Protein AF-A0A2T7T877-F1 (afdb_monomer_lite)

Structure (mmCIF, N/CA/C/O backbone):
data_AF-A0A2T7T877-F1
#
_entry.id   AF-A0A2T7T877-F1
#
loop_
_atom_site.group_PDB
_atom_site.id
_atom_site.type_symbol
_atom_site.label_atom_id
_atom_site.label_alt_id
_atom_site.label_comp_id
_atom_site.label_asym_id
_atom_site.label_entity_id
_atom_site.label_seq_id
_atom_site.pdbx_PDB_ins_code
_atom_site.Cartn_x
_atom_site.Cartn_y
_atom_site.Cartn_z
_atom_site.occupancy
_atom_site.B_iso_or_equiv
_atom_site.auth_seq_id
_atom_site.auth_comp_id
_atom_site.auth_asym_id
_atom_site.auth_atom_id
_atom_site.pdbx_PDB_model_num
ATOM 1 N N . MET A 1 1 ? -19.802 -21.143 8.752 1.00 34.16 1 MET A N 1
ATOM 2 C CA . MET A 1 1 ? -18.347 -20.966 8.947 1.00 34.16 1 MET A CA 1
ATOM 3 C C . MET A 1 1 ? -18.095 -19.503 9.265 1.00 34.16 1 MET A C 1
ATOM 5 O O . MET A 1 1 ? -18.184 -18.672 8.373 1.00 34.16 1 MET A O 1
ATOM 9 N N . THR A 1 2 ? -17.893 -19.166 10.536 1.00 34.97 2 THR A N 1
ATOM 10 C CA . THR A 1 2 ? -17.553 -17.804 10.968 1.00 34.97 2 THR A CA 1
ATOM 11 C C . THR A 1 2 ? -16.053 -17.606 10.787 1.00 34.97 2 THR A C 1
ATOM 13 O O . THR A 1 2 ? -15.261 -18.200 11.516 1.00 34.97 2 THR A O 1
ATOM 16 N N . VAL A 1 3 ? -15.666 -16.825 9.779 1.00 40.66 3 VAL A N 1
ATOM 17 C CA . VAL A 1 3 ? -14.285 -16.366 9.599 1.00 40.66 3 VAL A CA 1
ATOM 18 C C . VAL A 1 3 ? -13.942 -15.513 10.817 1.00 40.66 3 VAL A C 1
ATOM 20 O O . VAL A 1 3 ? -14.545 -14.461 11.021 1.00 40.66 3 VAL A O 1
ATOM 23 N N . GLN A 1 4 ? -13.036 -15.996 11.669 1.00 40.62 4 GLN A N 1
ATOM 24 C CA . GLN A 1 4 ? -12.482 -15.167 12.734 1.00 40.62 4 GLN A CA 1
ATOM 25 C C . GLN A 1 4 ? -11.784 -13.962 12.091 1.00 40.62 4 GLN A C 1
ATOM 27 O O . GLN A 1 4 ? -11.056 -14.151 11.112 1.00 40.62 4 GLN A O 1
ATOM 32 N N . PRO A 1 5 ? -11.999 -12.733 12.591 1.00 46.75 5 PRO A N 1
ATOM 33 C CA . PRO A 1 5 ? -11.261 -11.585 12.102 1.00 46.75 5 PRO A CA 1
ATOM 34 C C . PRO A 1 5 ? -9.778 -11.829 12.374 1.00 46.75 5 PRO A C 1
ATOM 36 O O . PRO A 1 5 ? -9.369 -12.089 13.505 1.00 46.75 5 PRO A O 1
ATOM 39 N N . ASP A 1 6 ? -8.988 -11.797 11.309 1.00 52.66 6 ASP A N 1
ATOM 40 C CA . ASP A 1 6 ? -7.551 -12.013 11.344 1.00 52.66 6 ASP A CA 1
ATOM 41 C C . ASP A 1 6 ? -6.894 -10.890 12.172 1.00 52.66 6 ASP A C 1
ATOM 43 O O . ASP A 1 6 ? -6.632 -9.788 11.682 1.00 52.66 6 ASP A O 1
ATOM 47 N N . GLY A 1 7 ? -6.673 -11.148 13.467 1.00 56.22 7 GLY A N 1
ATOM 48 C CA . GLY A 1 7 ? -6.112 -10.192 14.433 1.00 56.22 7 GLY A CA 1
ATOM 49 C C . GLY A 1 7 ? -4.706 -9.693 14.072 1.00 56.22 7 GLY A C 1
ATOM 50 O O . GLY A 1 7 ? -4.208 -8.740 14.669 1.00 56.22 7 GLY A O 1
ATOM 51 N N . SER A 1 8 ? -4.081 -10.284 13.050 1.00 62.75 8 SER A N 1
ATOM 52 C CA . SER A 1 8 ? -2.811 -9.840 12.479 1.00 62.75 8 SER A CA 1
ATOM 53 C C . SER A 1 8 ? -2.923 -8.545 11.661 1.00 62.75 8 SER A C 1
ATOM 55 O O . SER A 1 8 ? -1.930 -7.835 11.491 1.00 62.75 8 SER A O 1
ATOM 57 N N . ALA A 1 9 ? -4.102 -8.216 11.128 1.00 73.50 9 ALA A N 1
ATOM 58 C CA . ALA A 1 9 ? -4.315 -7.023 10.307 1.00 73.50 9 ALA A CA 1
ATOM 59 C C . ALA A 1 9 ? -4.181 -5.696 11.089 1.00 73.50 9 ALA A C 1
ATOM 61 O O . ALA A 1 9 ? -3.442 -4.820 10.627 1.00 73.50 9 ALA A O 1
ATOM 62 N N . PRO A 1 10 ? -4.820 -5.510 12.265 1.00 79.06 10 PRO A N 1
ATOM 63 C CA . PRO A 1 10 ? -4.649 -4.287 13.050 1.00 79.06 10 PRO A CA 1
ATOM 64 C C . PRO A 1 10 ? -3.214 -4.129 13.566 1.00 79.06 10 PRO A C 1
ATOM 66 O O . PRO A 1 10 ? -2.640 -3.056 13.411 1.00 79.06 10 PRO A O 1
ATOM 69 N N . ALA A 1 11 ? -2.587 -5.203 14.062 1.00 84.44 11 ALA A N 1
ATOM 70 C CA . ALA A 1 11 ? -1.205 -5.162 14.547 1.00 84.44 11 ALA A CA 1
ATOM 71 C C . ALA A 1 11 ? -0.207 -4.721 13.457 1.00 84.44 11 ALA A C 1
ATOM 73 O O . ALA A 1 11 ? 0.663 -3.885 13.708 1.00 84.44 11 ALA A O 1
ATOM 74 N N . ARG A 1 12 ? -0.367 -5.221 12.222 1.00 85.56 12 ARG A N 1
ATOM 75 C CA . ARG A 1 12 ? 0.453 -4.805 11.071 1.00 85.56 12 ARG A CA 1
ATOM 76 C C . ARG A 1 12 ? 0.275 -3.328 10.726 1.00 85.56 12 ARG A C 1
ATOM 78 O O . ARG A 1 12 ? 1.263 -2.637 10.494 1.00 85.56 12 ARG A O 1
ATOM 85 N N . ARG A 1 13 ? -0.963 -2.825 10.731 1.00 86.56 13 ARG A N 1
ATOM 86 C CA . ARG A 1 13 ? -1.250 -1.404 10.465 1.00 86.56 13 ARG A CA 1
ATOM 87 C C . ARG A 1 13 ? -0.700 -0.487 11.555 1.00 86.56 13 ARG A C 1
ATOM 89 O O . ARG A 1 13 ? -0.160 0.570 11.241 1.00 86.56 13 ARG A O 1
ATOM 96 N N . THR A 1 14 ? -0.763 -0.904 12.818 1.00 89.69 14 THR A N 1
ATOM 97 C CA . THR A 1 14 ? -0.134 -0.171 13.923 1.00 89.69 14 THR A CA 1
ATOM 98 C C . THR A 1 14 ? 1.386 -0.126 13.772 1.00 89.69 14 THR A C 1
ATOM 100 O O . THR A 1 14 ? 1.973 0.948 13.875 1.00 89.69 14 THR A O 1
ATOM 103 N N . ALA A 1 15 ? 2.031 -1.254 13.456 1.00 89.06 15 ALA A N 1
ATOM 104 C CA . ALA A 1 15 ? 3.473 -1.293 13.211 1.00 89.06 15 ALA A CA 1
ATOM 105 C C . ALA A 1 15 ? 3.885 -0.386 12.035 1.00 89.06 15 ALA A C 1
ATOM 107 O O . ALA A 1 15 ? 4.864 0.353 12.135 1.00 89.06 15 ALA A O 1
ATOM 108 N N . ALA A 1 16 ? 3.103 -0.388 10.954 1.00 88.62 16 ALA A N 1
ATOM 109 C CA . ALA A 1 16 ? 3.299 0.496 9.811 1.00 88.62 16 ALA A CA 1
ATOM 110 C C . ALA A 1 16 ? 3.164 1.985 10.173 1.00 88.62 16 ALA A C 1
ATOM 112 O O . ALA A 1 16 ? 3.998 2.792 9.762 1.00 88.62 16 ALA A O 1
ATOM 113 N N . LEU A 1 17 ? 2.166 2.353 10.987 1.00 89.31 17 LEU A N 1
ATOM 114 C CA . LEU A 1 17 ? 2.031 3.716 11.509 1.00 89.31 17 LEU A CA 1
ATOM 115 C C . LEU A 1 17 ? 3.270 4.118 12.324 1.00 89.31 17 LEU A C 1
ATOM 117 O O . LEU A 1 17 ? 3.815 5.199 12.111 1.00 89.31 17 LEU A O 1
ATOM 121 N N . CYS A 1 18 ? 3.751 3.250 13.216 1.00 89.69 18 CYS A N 1
ATOM 122 C CA . CYS A 1 18 ? 4.959 3.511 14.000 1.00 89.69 18 CYS A CA 1
ATOM 123 C C . CYS A 1 18 ? 6.195 3.704 13.107 1.00 89.69 18 CYS A C 1
ATOM 125 O O . CYS A 1 18 ? 6.961 4.644 13.316 1.00 89.69 18 CYS A O 1
ATOM 127 N N . ALA A 1 19 ? 6.370 2.865 12.082 1.00 87.81 19 ALA A N 1
ATOM 128 C CA . ALA A 1 19 ? 7.464 2.998 11.121 1.00 87.81 19 ALA A CA 1
ATOM 129 C C . ALA A 1 19 ? 7.379 4.316 10.331 1.00 87.81 19 ALA A C 1
ATOM 131 O O . ALA A 1 19 ? 8.386 5.008 10.172 1.00 87.81 19 ALA A O 1
ATOM 132 N N . LEU A 1 20 ? 6.176 4.712 9.902 1.00 86.69 20 LEU A N 1
ATOM 133 C CA . LEU A 1 20 ? 5.941 5.994 9.237 1.00 86.69 20 LEU A CA 1
ATOM 134 C C . LEU A 1 20 ? 6.309 7.175 10.150 1.00 86.69 20 LEU A C 1
ATOM 136 O O . LEU A 1 20 ? 6.975 8.11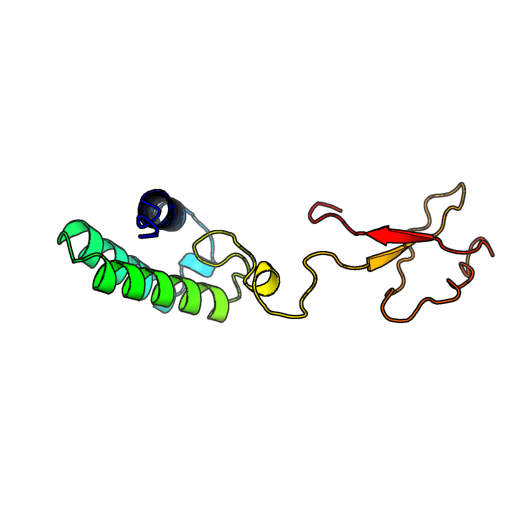0 9.709 1.00 86.69 20 LEU A O 1
ATOM 140 N N . LEU A 1 21 ? 5.924 7.123 11.428 1.00 85.75 21 LEU A N 1
ATOM 141 C CA . LEU A 1 21 ? 6.251 8.149 12.426 1.00 85.75 21 LEU A CA 1
ATOM 142 C C . LEU A 1 21 ? 7.747 8.185 12.794 1.00 85.75 21 LEU A C 1
ATOM 144 O O . LEU A 1 21 ? 8.248 9.226 13.224 1.00 85.75 21 LEU A O 1
ATOM 148 N N . GLY A 1 22 ? 8.471 7.081 12.608 1.00 82.56 22 GLY A N 1
ATOM 149 C CA . GLY A 1 22 ? 9.924 7.008 12.782 1.00 82.56 22 GLY A CA 1
ATOM 150 C C . GLY A 1 22 ? 10.734 7.411 11.543 1.00 82.56 22 GLY A C 1
ATOM 151 O O . GLY A 1 22 ? 11.923 7.694 11.661 1.00 82.56 22 GLY A O 1
ATOM 152 N N . SER A 1 23 ? 10.117 7.459 10.359 1.00 79.62 23 SER A N 1
ATOM 153 C CA . SER A 1 23 ? 10.809 7.714 9.088 1.00 79.62 23 SER A CA 1
ATOM 154 C C . SER A 1 23 ? 11.144 9.196 8.869 1.00 79.62 23 SER A C 1
ATOM 156 O O . SER A 1 23 ? 10.373 10.087 9.235 1.00 79.62 23 SER A O 1
ATOM 158 N N . SER A 1 24 ? 12.280 9.474 8.225 1.00 70.19 24 SER A N 1
ATOM 159 C CA . SER A 1 24 ? 12.731 10.822 7.839 1.00 70.19 24 SER A CA 1
ATOM 160 C C . SER A 1 24 ? 12.354 11.224 6.403 1.00 70.19 24 SER A C 1
ATOM 162 O O . SER A 1 24 ? 12.800 12.275 5.933 1.00 70.19 24 SER A O 1
ATOM 164 N N . ASP A 1 25 ? 11.528 10.416 5.726 1.00 75.75 25 ASP A N 1
ATOM 165 C CA . ASP A 1 25 ? 11.114 10.596 4.328 1.00 75.75 25 ASP A CA 1
ATOM 166 C C . ASP A 1 25 ? 10.488 11.985 4.067 1.00 75.75 25 ASP A C 1
ATOM 168 O O . ASP A 1 25 ? 9.754 12.531 4.898 1.00 75.75 25 ASP A O 1
ATOM 172 N N . GLN A 1 26 ? 10.771 12.568 2.898 1.00 70.69 26 GLN A N 1
ATOM 173 C CA . GLN A 1 26 ? 10.223 13.863 2.486 1.00 70.69 26 GLN A CA 1
ATOM 174 C C . GLN A 1 26 ? 8.706 13.803 2.314 1.00 70.69 26 GLN A C 1
ATOM 176 O O . GLN A 1 26 ? 8.023 14.760 2.673 1.00 70.69 26 GLN A O 1
ATOM 181 N N . VAL A 1 27 ? 8.172 12.668 1.850 1.00 66.62 27 VAL A N 1
ATOM 182 C CA . VAL A 1 27 ? 6.724 12.489 1.664 1.00 66.62 27 VAL A CA 1
ATOM 183 C C . VAL A 1 27 ? 5.984 12.632 2.997 1.00 66.62 27 VAL A C 1
ATOM 185 O O . VAL A 1 27 ? 4.946 13.280 3.076 1.00 66.62 27 VAL A O 1
ATOM 188 N N . ARG A 1 28 ? 6.575 12.162 4.100 1.00 74.06 28 ARG A N 1
ATOM 189 C CA . ARG A 1 28 ? 6.021 12.314 5.455 1.00 74.06 28 ARG A CA 1
ATOM 190 C C . ARG A 1 28 ? 5.945 13.775 5.924 1.00 74.06 28 ARG A C 1
ATOM 192 O O . ARG A 1 28 ? 5.183 14.091 6.836 1.00 74.06 28 ARG A O 1
ATOM 199 N N . ARG A 1 29 ? 6.748 14.681 5.359 1.00 77.69 29 ARG A N 1
ATOM 200 C CA . ARG A 1 29 ? 6.745 16.102 5.755 1.00 77.69 29 ARG A CA 1
ATOM 201 C C . ARG A 1 29 ? 5.562 16.876 5.185 1.00 77.69 29 ARG A C 1
ATOM 203 O O . ARG A 1 29 ? 5.361 18.021 5.578 1.00 77.69 29 ARG A O 1
ATOM 210 N N . LEU A 1 30 ? 4.787 16.261 4.296 1.00 87.19 30 LEU A N 1
ATOM 211 C CA . LEU A 1 30 ? 3.577 16.865 3.770 1.00 87.19 30 LEU A CA 1
ATOM 212 C C . LEU A 1 30 ? 2.532 17.036 4.893 1.00 87.19 30 LEU A C 1
ATOM 214 O O . LEU A 1 30 ? 2.236 16.062 5.600 1.00 87.19 30 LEU A O 1
ATOM 218 N N . PRO A 1 31 ? 1.976 18.249 5.082 1.00 89.12 31 PRO A N 1
ATOM 219 C CA . PRO A 1 31 ? 1.053 18.552 6.178 1.00 89.12 31 PRO A CA 1
ATOM 220 C C . PRO A 1 31 ? -0.155 17.611 6.248 1.00 89.12 31 PRO A C 1
ATOM 222 O O . PRO A 1 31 ? -0.578 17.206 7.330 1.00 89.12 31 PRO A O 1
ATOM 225 N N . GLU A 1 32 ? -0.694 17.218 5.097 1.00 90.25 32 GLU A N 1
ATOM 226 C CA . GLU A 1 32 ? -1.836 16.317 4.981 1.00 90.25 32 GLU A CA 1
ATOM 227 C C . GLU A 1 32 ? -1.537 14.908 5.511 1.00 90.25 32 GLU A C 1
ATOM 229 O O . GLU A 1 32 ? -2.392 14.305 6.167 1.00 90.25 32 GLU A O 1
ATOM 234 N N . ILE A 1 33 ? -0.315 14.407 5.294 1.00 91.00 33 ILE A N 1
ATOM 235 C CA . ILE A 1 33 ? 0.128 13.104 5.803 1.00 91.00 33 ILE A CA 1
ATOM 236 C C . ILE A 1 33 ? 0.321 13.182 7.311 1.00 91.00 33 ILE A C 1
ATOM 238 O O . ILE A 1 33 ? -0.129 12.289 8.028 1.00 91.00 33 ILE A O 1
ATOM 242 N N . GLN A 1 34 ? 0.928 14.259 7.814 1.00 90.69 34 GLN A N 1
ATOM 243 C CA . GLN A 1 34 ? 1.097 14.454 9.255 1.00 90.69 34 GLN A CA 1
ATOM 244 C C . GLN A 1 34 ? -0.248 14.535 9.973 1.00 90.69 34 GLN A C 1
ATOM 246 O O . GLN A 1 34 ? -0.444 13.864 10.984 1.00 90.69 34 GLN A O 1
ATOM 251 N N . ALA A 1 35 ? -1.201 15.291 9.424 1.00 92.62 35 ALA A N 1
ATOM 252 C CA . ALA A 1 35 ? -2.538 15.399 9.988 1.00 92.62 35 ALA A CA 1
ATOM 253 C C . ALA A 1 35 ? -3.258 14.040 10.013 1.00 92.62 35 ALA A C 1
ATOM 255 O O . ALA A 1 35 ? -3.880 13.694 11.017 1.00 92.62 35 ALA A O 1
ATOM 256 N N . ALA A 1 36 ? -3.165 13.252 8.937 1.00 93.50 36 ALA A N 1
ATOM 257 C CA . ALA A 1 36 ? -3.757 11.916 8.882 1.00 93.50 36 ALA A CA 1
ATOM 258 C C . ALA A 1 36 ? -3.088 10.935 9.860 1.00 93.50 36 ALA A C 1
ATOM 260 O O . ALA A 1 36 ? -3.781 10.227 10.592 1.00 93.50 36 ALA A O 1
ATOM 261 N N . ALA A 1 37 ? -1.755 10.938 9.933 1.00 92.62 37 ALA A N 1
ATOM 262 C CA . ALA A 1 37 ? -1.000 10.093 10.852 1.00 92.62 37 ALA A CA 1
ATOM 263 C C . ALA A 1 37 ? -1.296 10.443 12.316 1.00 92.62 37 ALA A C 1
ATOM 265 O O . ALA A 1 37 ? -1.470 9.546 13.140 1.00 92.62 37 ALA A O 1
ATOM 266 N N . GLN A 1 38 ? -1.429 11.734 12.630 1.00 92.94 38 GLN A N 1
ATOM 267 C CA . GLN A 1 38 ? -1.779 12.186 13.970 1.00 92.94 38 GLN A CA 1
ATOM 268 C C . GLN A 1 38 ? -3.201 11.766 14.352 1.00 92.94 38 GLN A C 1
ATOM 270 O O . GLN A 1 38 ? -3.397 11.291 15.465 1.00 92.94 38 GLN A O 1
ATOM 275 N N . ARG A 1 39 ? -4.183 11.861 13.440 1.00 94.12 39 ARG A N 1
ATOM 276 C CA . ARG A 1 39 ? -5.547 11.358 13.695 1.00 94.12 39 ARG A CA 1
ATOM 277 C C . ARG A 1 39 ? -5.551 9.862 14.007 1.00 94.12 39 ARG A C 1
ATOM 279 O O . ARG A 1 39 ? -6.169 9.453 14.987 1.00 94.12 39 ARG A O 1
ATOM 286 N N . ALA A 1 40 ? -4.823 9.066 13.222 1.00 93.44 40 ALA A N 1
ATOM 287 C CA . ALA A 1 40 ? -4.695 7.629 13.459 1.00 93.44 40 ALA A CA 1
ATOM 288 C C . ALA A 1 40 ? -4.013 7.321 14.804 1.00 93.44 40 ALA A C 1
ATOM 290 O O . ALA A 1 40 ? -4.457 6.434 15.530 1.00 93.44 40 ALA A O 1
ATOM 291 N N . LEU A 1 41 ? -2.977 8.083 15.171 1.00 94.19 41 LEU A N 1
ATOM 292 C CA . LEU A 1 41 ? -2.307 7.958 16.465 1.00 94.19 41 LEU A CA 1
ATOM 293 C C . LEU A 1 41 ? -3.232 8.332 17.629 1.00 94.19 41 LEU A C 1
ATOM 295 O O . LEU A 1 41 ? -3.298 7.603 18.613 1.00 94.19 41 LEU A O 1
ATOM 299 N N . THR A 1 42 ? -3.972 9.436 17.521 1.00 94.94 42 THR A N 1
ATOM 300 C CA . THR A 1 42 ? -4.936 9.859 18.543 1.00 94.94 42 THR A CA 1
ATOM 301 C C . THR A 1 42 ? -6.032 8.816 18.734 1.00 94.94 42 THR A C 1
ATOM 303 O O . THR A 1 42 ? -6.324 8.466 19.873 1.00 94.94 42 THR A O 1
ATOM 306 N N . ALA A 1 43 ? -6.594 8.273 17.650 1.00 93.88 43 ALA A N 1
ATOM 307 C CA . ALA A 1 43 ? -7.596 7.210 17.726 1.00 93.88 43 ALA A CA 1
ATOM 308 C C . ALA A 1 43 ? -7.041 5.944 18.402 1.00 93.88 43 ALA A C 1
ATOM 310 O O . ALA A 1 43 ? -7.706 5.357 19.253 1.00 93.88 43 ALA A O 1
ATOM 311 N N . LEU A 1 44 ? -5.802 5.559 18.074 1.00 93.44 44 LEU A N 1
ATOM 312 C CA . LEU A 1 44 ? -5.127 4.415 18.687 1.00 93.44 44 LEU A CA 1
ATOM 313 C C . LEU A 1 44 ? -4.911 4.615 20.194 1.00 93.44 44 LEU A C 1
ATOM 315 O O . LEU A 1 44 ? -5.231 3.729 20.982 1.00 93.44 44 LEU A O 1
ATOM 319 N N . LEU A 1 45 ? -4.392 5.777 20.600 1.00 93.75 45 LEU A N 1
ATOM 320 C CA . LEU A 1 45 ? -4.129 6.094 22.008 1.00 93.75 45 LEU A CA 1
ATOM 321 C C . LEU A 1 45 ? -5.415 6.255 22.824 1.00 93.75 45 LEU A C 1
ATOM 323 O O . LEU A 1 45 ? -5.433 5.917 24.004 1.00 93.75 45 LEU A O 1
ATOM 327 N N . ALA A 1 46 ? -6.490 6.738 22.200 1.00 93.56 46 ALA A N 1
ATOM 328 C CA . ALA A 1 46 ? -7.810 6.829 22.816 1.00 93.56 46 ALA A CA 1
ATOM 329 C C . ALA A 1 46 ? -8.510 5.465 22.953 1.00 93.56 46 ALA A C 1
ATOM 331 O O . ALA A 1 46 ? -9.594 5.403 23.528 1.00 93.56 46 ALA A O 1
ATOM 332 N N . GLY A 1 47 ? -7.926 4.384 22.421 1.00 91.31 47 GLY A N 1
ATOM 333 C CA . GLY A 1 47 ? -8.549 3.063 22.430 1.00 91.31 47 GLY A CA 1
ATOM 334 C C . GLY A 1 47 ? -9.837 3.019 21.608 1.00 91.31 47 GLY A C 1
ATOM 335 O O . GLY A 1 47 ? -10.790 2.352 22.008 1.00 91.31 47 GLY A O 1
ATOM 336 N N . ALA A 1 48 ? -9.884 3.760 20.495 1.00 92.31 48 ALA A N 1
ATOM 337 C CA . ALA A 1 48 ? -11.036 3.775 19.602 1.00 92.31 48 ALA A CA 1
ATOM 338 C C . ALA A 1 48 ? -11.394 2.359 19.128 1.00 92.31 48 ALA A C 1
ATOM 340 O O . ALA A 1 48 ? -10.536 1.475 19.031 1.00 92.31 48 ALA A O 1
ATOM 341 N N . ASP A 1 49 ? -12.669 2.148 18.801 1.00 92.25 49 ASP A N 1
ATOM 342 C CA . ASP A 1 49 ? -13.111 0.861 18.288 1.00 92.25 49 ASP A CA 1
ATOM 343 C C . ASP A 1 49 ? -12.427 0.514 16.954 1.00 92.25 49 ASP A C 1
ATOM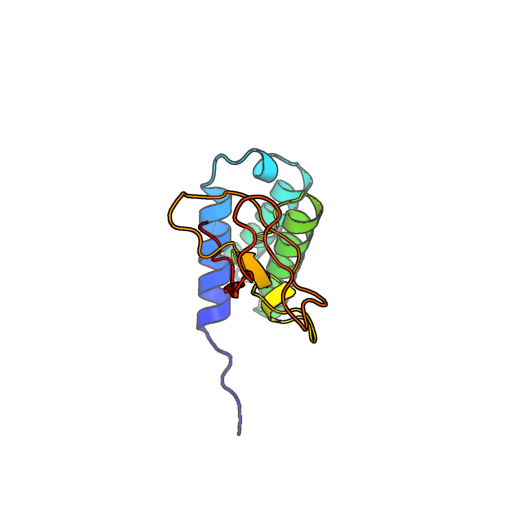 345 O O . ASP A 1 49 ? -11.917 1.369 16.219 1.00 92.25 49 ASP A O 1
ATOM 349 N N . ALA A 1 50 ? -12.435 -0.779 16.629 1.00 88.31 50 ALA A N 1
ATOM 350 C CA . ALA A 1 50 ? -11.736 -1.307 15.465 1.00 88.31 50 ALA A CA 1
ATOM 351 C C . ALA A 1 50 ? -12.202 -0.689 14.134 1.00 88.31 50 ALA A C 1
ATOM 353 O O . ALA A 1 50 ? -11.404 -0.610 13.201 1.00 88.31 50 ALA A O 1
ATOM 354 N N . THR A 1 51 ? -13.455 -0.235 14.036 1.00 90.25 51 THR A N 1
ATOM 355 C CA . THR A 1 51 ? -14.015 0.370 12.819 1.00 90.25 51 THR A CA 1
ATOM 356 C C . THR A 1 51 ? -13.470 1.776 12.622 1.00 90.25 51 THR A C 1
ATOM 358 O O . THR A 1 51 ? -12.997 2.110 11.536 1.00 90.25 51 THR A O 1
ATOM 361 N N . VAL A 1 52 ? -13.474 2.585 13.683 1.00 91.81 52 VAL A N 1
ATOM 362 C CA . VAL A 1 52 ? -12.911 3.944 13.668 1.00 91.81 52 VAL A CA 1
ATOM 363 C C . VAL A 1 52 ? -11.412 3.905 13.392 1.00 91.81 52 VAL A C 1
ATOM 365 O O . VAL A 1 52 ? -10.902 4.677 12.576 1.00 91.81 52 VAL A O 1
ATOM 368 N N . LEU A 1 53 ? -10.703 2.971 14.026 1.00 92.06 53 LEU A N 1
ATOM 369 C CA . LEU A 1 53 ? -9.273 2.805 13.812 1.00 92.06 53 LEU A CA 1
ATOM 370 C C . LEU A 1 53 ? -8.962 2.334 12.380 1.00 92.06 53 LEU A C 1
ATOM 372 O O . LEU A 1 53 ? -8.037 2.851 11.754 1.00 92.06 53 LEU A O 1
ATOM 376 N N . ALA A 1 54 ? -9.756 1.408 11.829 1.00 89.62 54 ALA A N 1
ATOM 377 C CA . ALA A 1 54 ? -9.628 0.977 10.437 1.00 89.62 54 ALA A CA 1
ATOM 378 C C . ALA A 1 54 ? -9.852 2.134 9.452 1.00 89.62 54 ALA A C 1
ATOM 380 O O . ALA A 1 54 ? -9.030 2.321 8.557 1.00 89.62 54 ALA A O 1
ATOM 381 N N . ALA A 1 55 ? -10.889 2.951 9.662 1.00 91.25 55 ALA A N 1
ATOM 382 C CA . ALA A 1 55 ? -11.157 4.124 8.831 1.00 91.25 55 ALA A CA 1
ATOM 383 C C . ALA A 1 55 ? -9.982 5.117 8.851 1.00 91.25 55 ALA A C 1
ATOM 385 O O . ALA A 1 55 ? -9.551 5.595 7.805 1.00 91.25 55 ALA A O 1
ATOM 386 N N . CYS A 1 56 ? -9.393 5.361 10.026 1.00 93.00 56 CYS A N 1
ATOM 387 C CA . CYS A 1 56 ? -8.221 6.227 10.153 1.00 93.00 56 CYS A CA 1
ATOM 388 C C . CYS A 1 56 ? -6.994 5.680 9.398 1.00 93.00 56 CYS A C 1
ATOM 390 O O . CYS A 1 56 ? -6.237 6.453 8.806 1.00 93.00 56 CYS A O 1
ATOM 392 N N . TYR A 1 57 ? -6.782 4.359 9.404 1.00 92.44 57 TYR A N 1
ATOM 393 C CA . TYR A 1 57 ? -5.703 3.732 8.636 1.00 92.44 57 TYR A CA 1
ATOM 394 C C . TYR A 1 57 ? -5.938 3.789 7.125 1.00 92.44 57 TYR A C 1
ATOM 396 O O . TYR A 1 57 ? -4.991 4.036 6.377 1.00 92.44 57 TYR A O 1
ATOM 404 N N . ASP A 1 58 ? -7.175 3.589 6.677 1.00 91.62 58 ASP A N 1
ATOM 405 C CA . ASP A 1 58 ? -7.528 3.653 5.259 1.00 91.62 58 ASP A CA 1
ATOM 406 C C . ASP A 1 58 ? -7.406 5.087 4.716 1.00 91.62 58 ASP A C 1
ATOM 408 O O . ASP A 1 58 ? -6.869 5.286 3.621 1.00 91.62 58 ASP A O 1
ATOM 412 N N . ASP A 1 59 ? -7.801 6.088 5.507 1.00 93.38 59 ASP A N 1
ATOM 413 C CA . ASP A 1 59 ? -7.585 7.504 5.202 1.00 93.38 59 ASP A CA 1
ATOM 414 C C . ASP A 1 59 ? -6.093 7.827 5.062 1.00 93.38 59 ASP A C 1
ATOM 416 O O . ASP A 1 59 ? -5.677 8.455 4.085 1.00 93.38 59 ASP A O 1
ATOM 420 N N . LEU A 1 60 ? -5.265 7.373 6.009 1.00 92.38 60 LEU A N 1
ATOM 421 C CA . LEU A 1 60 ? -3.817 7.576 5.958 1.00 92.38 60 LEU A CA 1
ATOM 422 C C . LEU A 1 60 ? -3.188 6.913 4.724 1.00 92.38 60 LEU A C 1
ATOM 424 O O . LEU A 1 60 ? -2.399 7.551 4.025 1.00 92.38 60 LEU A O 1
ATOM 428 N N . ASP A 1 61 ? -3.560 5.667 4.411 1.00 90.69 61 ASP A N 1
ATOM 429 C CA . ASP A 1 61 ? -3.101 4.982 3.196 1.00 90.69 61 ASP A CA 1
ATOM 430 C C . ASP A 1 61 ? -3.506 5.750 1.929 1.00 90.69 61 ASP A C 1
ATOM 432 O O . ASP A 1 61 ? -2.719 5.869 0.987 1.00 90.69 61 ASP A O 1
ATOM 436 N N . HIS A 1 62 ? -4.715 6.314 1.904 1.00 89.69 62 HIS A N 1
ATOM 437 C CA . HIS A 1 62 ? -5.193 7.088 0.767 1.00 89.69 62 HIS A CA 1
ATOM 438 C C . HIS A 1 62 ? -4.411 8.395 0.574 1.00 89.69 62 HIS A C 1
ATOM 440 O O . HIS A 1 62 ? -4.041 8.730 -0.555 1.00 89.69 62 HIS A O 1
ATOM 446 N N . VAL A 1 63 ? -4.120 9.115 1.660 1.00 91.62 63 VAL A N 1
ATOM 447 C CA . VAL A 1 63 ? -3.334 10.355 1.611 1.00 91.62 63 VAL A CA 1
ATOM 448 C C . VAL A 1 63 ? -1.898 10.077 1.153 1.00 91.62 63 VAL A C 1
ATOM 450 O O . VAL A 1 63 ? -1.415 10.765 0.255 1.00 91.62 63 VAL A O 1
ATOM 453 N N . LEU A 1 64 ? -1.248 9.032 1.679 1.00 87.06 64 LEU A N 1
ATOM 454 C CA . LEU A 1 64 ? 0.101 8.619 1.257 1.00 87.06 64 LEU A CA 1
ATOM 455 C C . LEU A 1 64 ? 0.177 8.365 -0.253 1.00 87.06 64 LEU A C 1
ATOM 457 O O . LEU A 1 64 ? 1.067 8.865 -0.940 1.00 87.06 64 LEU A O 1
ATOM 461 N N . ARG A 1 65 ? -0.806 7.643 -0.794 1.00 84.75 65 ARG A N 1
ATOM 462 C CA . ARG A 1 65 ? -0.859 7.339 -2.230 1.00 84.75 65 ARG A CA 1
ATOM 463 C C . ARG A 1 65 ? -1.108 8.575 -3.079 1.00 84.75 65 ARG A C 1
ATOM 465 O O . ARG A 1 65 ? -0.515 8.702 -4.147 1.00 84.75 65 ARG A O 1
ATOM 472 N N . ARG A 1 66 ? -1.958 9.494 -2.616 1.00 84.94 66 ARG A N 1
ATOM 473 C CA . ARG A 1 66 ? -2.219 10.763 -3.310 1.00 84.94 66 ARG A CA 1
ATOM 474 C C . ARG A 1 66 ? -0.968 11.644 -3.377 1.00 84.94 66 ARG A C 1
ATOM 476 O O . ARG A 1 66 ? -0.773 12.331 -4.372 1.00 84.94 66 ARG A O 1
ATOM 483 N N . ALA A 1 67 ? -0.116 11.565 -2.360 1.00 82.94 67 ALA A N 1
ATOM 484 C CA . ALA A 1 67 ? 1.180 12.234 -2.306 1.00 82.94 67 ALA A CA 1
ATOM 485 C C . ALA A 1 67 ? 2.286 11.544 -3.134 1.00 82.94 67 ALA A C 1
ATOM 487 O O . ALA A 1 67 ? 3.414 12.030 -3.175 1.00 82.94 67 ALA A O 1
ATOM 488 N N . GLY A 1 68 ? 1.984 10.423 -3.799 1.00 77.06 68 GLY A N 1
ATOM 489 C CA . GLY A 1 68 ? 2.929 9.703 -4.653 1.00 77.06 68 GLY A CA 1
ATOM 490 C C . GLY A 1 68 ? 3.682 8.558 -3.972 1.00 77.06 68 GLY A C 1
ATOM 491 O O . GLY A 1 68 ? 4.496 7.913 -4.633 1.00 77.06 68 GLY A O 1
ATOM 492 N N . ASP A 1 69 ? 3.398 8.233 -2.704 1.00 80.44 69 ASP A N 1
ATOM 493 C CA . ASP A 1 69 ? 3.952 7.029 -2.079 1.00 80.44 69 ASP A CA 1
ATOM 494 C C . ASP A 1 69 ? 3.159 5.788 -2.506 1.00 80.44 69 ASP A C 1
ATOM 496 O O . ASP A 1 69 ? 2.140 5.408 -1.919 1.00 80.44 69 ASP A O 1
ATOM 500 N N . ALA A 1 70 ? 3.632 5.140 -3.573 1.00 68.56 70 ALA A N 1
ATOM 501 C CA . ALA A 1 70 ? 2.999 3.957 -4.156 1.00 68.56 70 ALA A CA 1
ATOM 502 C C . ALA A 1 70 ? 2.902 2.769 -3.179 1.00 68.56 70 ALA A C 1
ATOM 504 O O . ALA A 1 70 ? 2.053 1.886 -3.360 1.00 68.56 70 ALA A O 1
ATOM 505 N N . ARG A 1 71 ? 3.742 2.764 -2.137 1.00 73.00 71 ARG A N 1
ATOM 506 C CA . ARG A 1 71 ? 3.783 1.744 -1.085 1.00 73.00 71 ARG A CA 1
ATOM 507 C C . ARG A 1 71 ? 2.575 1.847 -0.150 1.00 73.00 71 ARG A C 1
ATOM 509 O O . ARG A 1 71 ? 2.102 0.826 0.349 1.00 73.00 71 ARG A O 1
ATOM 516 N N . GLY A 1 72 ? 2.010 3.046 0.012 1.00 82.19 72 GLY A N 1
ATOM 517 C CA . GLY A 1 72 ? 0.941 3.298 0.977 1.00 82.19 72 GLY A CA 1
ATOM 518 C C . GLY A 1 72 ? 1.357 2.934 2.407 1.00 82.19 72 GLY A C 1
ATOM 519 O O . GLY A 1 72 ? 2.542 2.810 2.707 1.00 82.19 72 GLY A O 1
ATOM 520 N N . LEU A 1 73 ? 0.385 2.737 3.298 1.00 83.00 73 LEU A N 1
ATOM 521 C CA . LEU A 1 73 ? 0.674 2.482 4.712 1.00 83.00 73 LEU A CA 1
ATOM 522 C C . LEU A 1 73 ? 1.303 1.097 4.925 1.00 83.00 73 LEU A C 1
ATOM 524 O O . LEU A 1 73 ? 2.289 0.971 5.636 1.00 83.00 73 LEU A O 1
ATOM 528 N N . LEU A 1 74 ? 0.766 0.052 4.291 1.00 80.25 74 LEU A N 1
ATOM 529 C CA . LEU A 1 74 ? 1.216 -1.332 4.507 1.00 80.25 74 LEU A CA 1
ATOM 530 C C . LEU A 1 74 ? 2.418 -1.753 3.650 1.00 80.25 74 LEU A C 1
ATOM 532 O O . LEU A 1 74 ? 2.824 -2.909 3.711 1.00 80.25 74 LEU A O 1
ATOM 536 N N . ASN A 1 75 ? 2.999 -0.845 2.860 1.00 69.12 75 ASN A N 1
ATOM 537 C CA . ASN A 1 75 ? 4.002 -1.194 1.851 1.00 69.12 75 ASN A CA 1
ATOM 538 C C . ASN A 1 75 ? 3.512 -2.276 0.865 1.00 69.12 75 ASN A C 1
ATOM 540 O O . ASN A 1 75 ? 4.275 -3.099 0.362 1.00 69.12 75 ASN A O 1
ATOM 544 N N . GLU A 1 76 ? 2.207 -2.269 0.594 1.00 66.12 76 GLU A N 1
ATOM 545 C CA . GLU A 1 76 ? 1.526 -3.219 -0.278 1.00 66.12 76 GLU A CA 1
ATOM 546 C C . GLU A 1 76 ? 1.016 -2.500 -1.532 1.00 66.12 76 GLU A C 1
ATOM 548 O O . GLU A 1 76 ? 0.414 -1.418 -1.482 1.00 66.12 76 GLU A O 1
ATOM 553 N N . SER A 1 77 ? 1.226 -3.117 -2.694 1.00 56.53 77 SER A N 1
ATOM 554 C CA . SER A 1 77 ? 0.651 -2.628 -3.946 1.00 56.53 77 SER A CA 1
ATOM 555 C C . SER A 1 77 ? -0.849 -2.923 -3.978 1.00 56.53 77 SER A C 1
ATOM 557 O O . SER A 1 77 ? -1.244 -4.088 -4.001 1.00 56.53 77 SER A O 1
ATOM 559 N N . ARG A 1 78 ? -1.698 -1.886 -4.088 1.00 54.72 78 ARG A N 1
ATOM 560 C CA . ARG A 1 78 ? -3.143 -2.058 -4.375 1.00 54.72 78 ARG A CA 1
ATOM 561 C C . ARG A 1 78 ? -3.384 -2.846 -5.671 1.00 54.72 78 ARG A C 1
ATOM 563 O O . ARG A 1 78 ? -4.405 -3.504 -5.808 1.00 54.72 78 ARG A O 1
ATOM 570 N N . GLY A 1 79 ? -2.425 -2.839 -6.602 1.00 54.84 79 GLY A N 1
ATOM 571 C CA . GLY A 1 79 ? -2.496 -3.625 -7.833 1.00 54.84 79 GLY A CA 1
ATOM 572 C C . GLY A 1 79 ? -2.432 -5.140 -7.622 1.00 54.84 79 GLY A C 1
ATOM 573 O O . GLY A 1 79 ? -2.746 -5.873 -8.549 1.00 54.84 79 GLY A O 1
ATOM 574 N N . ALA A 1 80 ? -2.051 -5.625 -6.435 1.00 53.59 80 ALA A N 1
ATOM 575 C CA . ALA A 1 80 ? -2.092 -7.054 -6.127 1.00 53.59 80 ALA A CA 1
ATOM 576 C C . ALA A 1 80 ? -3.522 -7.585 -5.947 1.00 53.59 80 ALA A C 1
ATOM 578 O O . ALA A 1 80 ? -3.758 -8.773 -6.155 1.00 53.59 80 ALA A O 1
ATOM 579 N N . THR A 1 81 ? -4.467 -6.716 -5.578 1.00 53.53 81 THR A N 1
ATOM 580 C CA . THR 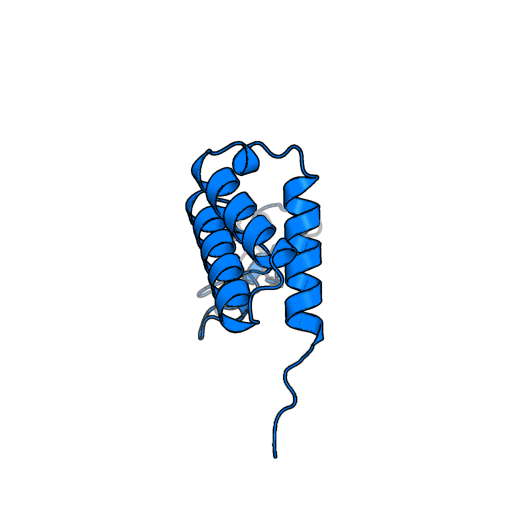A 1 81 ? -5.858 -7.088 -5.290 1.00 53.53 81 THR A CA 1
ATOM 581 C C . THR A 1 81 ? -6.848 -6.572 -6.332 1.00 53.53 81 THR A C 1
ATOM 583 O O . THR A 1 81 ? -7.985 -7.037 -6.361 1.00 53.53 81 THR A O 1
ATOM 586 N N . THR A 1 82 ? -6.435 -5.661 -7.222 1.00 55.62 82 THR A N 1
ATOM 587 C CA . THR A 1 82 ? -7.276 -5.190 -8.329 1.00 55.62 82 THR A CA 1
ATOM 588 C C . THR A 1 82 ? -7.509 -6.309 -9.355 1.00 55.62 82 THR A C 1
ATOM 590 O O . THR A 1 82 ? -6.547 -6.775 -9.977 1.00 55.62 82 THR A O 1
ATOM 593 N N . PRO A 1 83 ? -8.769 -6.710 -9.618 1.00 49.75 83 PRO A N 1
ATOM 594 C CA . PRO A 1 83 ? -9.078 -7.692 -10.653 1.00 49.75 83 PRO A CA 1
ATOM 595 C C . PRO A 1 83 ? -8.506 -7.267 -12.014 1.00 49.75 83 PRO A C 1
ATOM 597 O O . PRO A 1 83 ? -8.745 -6.156 -12.482 1.00 49.75 83 PRO A O 1
ATOM 600 N N . GLY A 1 84 ? -7.722 -8.144 -12.647 1.00 56.28 84 GLY A N 1
ATOM 601 C CA . GLY A 1 84 ? -7.106 -7.894 -13.958 1.00 56.28 84 GLY A CA 1
ATOM 602 C C . GLY A 1 84 ? -5.739 -7.197 -13.934 1.00 56.28 84 GLY A C 1
ATOM 603 O O . GLY A 1 84 ? -5.097 -7.096 -14.983 1.00 56.28 84 GLY A O 1
ATOM 604 N N . VAL A 1 85 ? -5.238 -6.770 -12.770 1.00 55.44 85 VAL A N 1
ATOM 605 C CA . VAL A 1 85 ? -3.877 -6.233 -12.634 1.00 55.44 85 VAL A CA 1
ATOM 606 C C . VAL A 1 85 ? -2.933 -7.356 -12.209 1.00 55.44 85 VAL A C 1
ATOM 608 O O . VAL A 1 85 ? -3.026 -7.900 -11.115 1.00 55.44 85 VAL A O 1
ATOM 611 N N . ALA A 1 86 ? -2.009 -7.734 -13.093 1.00 55.47 86 ALA A N 1
ATOM 612 C CA . ALA A 1 86 ? -0.957 -8.683 -12.748 1.00 55.47 86 ALA A CA 1
ATOM 613 C C . ALA A 1 86 ? 0.195 -7.950 -12.047 1.00 55.47 86 ALA A C 1
ATOM 615 O O . ALA A 1 86 ? 0.750 -6.999 -12.593 1.00 55.47 86 ALA A O 1
ATOM 616 N N . THR A 1 87 ? 0.619 -8.455 -10.888 1.00 58.31 87 THR A N 1
ATOM 617 C CA . THR A 1 87 ? 1.758 -7.957 -10.087 1.00 58.31 87 THR A CA 1
ATOM 618 C C . THR A 1 87 ? 3.116 -8.042 -10.790 1.00 58.31 87 THR A C 1
ATOM 620 O O . THR A 1 87 ? 4.119 -7.566 -10.266 1.00 58.31 87 THR A O 1
ATOM 623 N N . HIS A 1 88 ? 3.174 -8.648 -11.977 1.00 61.47 88 HIS A N 1
ATOM 624 C CA . HIS A 1 88 ? 4.405 -8.866 -12.723 1.00 61.47 88 HIS A CA 1
ATOM 625 C C . HIS A 1 88 ? 4.354 -8.180 -14.084 1.00 61.47 88 HIS A C 1
ATOM 627 O O . HIS A 1 88 ? 3.499 -8.489 -14.922 1.00 61.47 88 HIS A O 1
ATOM 633 N N . ILE A 1 89 ? 5.345 -7.326 -14.349 1.00 67.94 89 ILE A N 1
ATOM 634 C CA . ILE A 1 89 ? 5.585 -6.790 -15.686 1.00 67.94 89 ILE A CA 1
ATOM 635 C C . ILE A 1 89 ? 6.274 -7.883 -16.507 1.00 67.94 89 ILE A C 1
ATOM 637 O O . ILE A 1 89 ? 7.384 -8.329 -16.208 1.00 67.94 89 ILE A O 1
ATOM 641 N N . LYS A 1 90 ? 5.584 -8.347 -17.548 1.00 71.62 90 LYS A N 1
ATOM 642 C CA . LYS A 1 90 ? 6.159 -9.242 -18.553 1.00 71.62 90 LYS A CA 1
ATOM 643 C C . LYS A 1 90 ? 6.945 -8.389 -19.556 1.00 71.62 90 LYS A C 1
ATOM 645 O O . LYS A 1 90 ? 6.387 -7.454 -20.133 1.00 71.62 90 LYS A O 1
ATOM 650 N N . VAL A 1 91 ? 8.203 -8.743 -19.794 1.00 76.81 91 VAL A N 1
ATOM 651 C CA . VAL A 1 91 ? 9.094 -8.107 -20.777 1.00 76.81 91 VAL A CA 1
ATOM 652 C C . VAL A 1 91 ? 9.703 -9.156 -21.698 1.00 76.81 91 VAL A C 1
ATOM 654 O O . VAL A 1 91 ? 9.783 -10.330 -21.337 1.00 76.81 91 VAL A O 1
ATOM 657 N N . ALA A 1 92 ? 10.116 -8.752 -22.892 1.00 80.19 92 ALA A N 1
ATOM 658 C CA . ALA A 1 92 ? 11.007 -9.555 -23.716 1.00 80.19 92 ALA A CA 1
ATOM 659 C C . ALA A 1 92 ? 12.457 -9.155 -23.464 1.00 80.19 92 ALA A C 1
ATOM 661 O O . ALA A 1 92 ? 12.785 -7.969 -23.436 1.00 80.19 92 ALA A O 1
ATOM 662 N N . VAL A 1 93 ? 13.313 -10.162 -23.316 1.00 80.12 93 VAL A N 1
ATOM 663 C CA . VAL A 1 93 ? 14.757 -10.024 -23.106 1.00 80.12 93 VAL A CA 1
ATOM 664 C C . VAL A 1 93 ? 15.518 -10.805 -24.174 1.00 80.12 93 VAL A C 1
ATOM 666 O O . VAL A 1 93 ? 15.097 -11.877 -24.619 1.00 80.12 93 VAL A O 1
ATOM 669 N N . CYS A 1 94 ? 16.648 -10.256 -24.609 1.00 81.50 94 CYS A N 1
ATOM 670 C CA . CYS A 1 94 ? 17.522 -10.916 -25.571 1.00 81.50 94 CYS A CA 1
ATOM 671 C C . CYS A 1 94 ? 18.313 -12.045 -24.881 1.00 81.50 94 CYS A C 1
ATOM 673 O O . CYS A 1 94 ? 19.014 -11.758 -23.914 1.00 81.50 94 CYS A O 1
ATOM 675 N N . PRO A 1 95 ? 18.284 -13.300 -25.375 1.00 76.50 95 PRO A N 1
ATOM 676 C CA . PRO A 1 95 ? 19.093 -14.402 -24.833 1.00 76.50 95 PRO A CA 1
ATOM 677 C C . PRO A 1 95 ? 20.556 -14.379 -25.322 1.00 76.50 95 PRO A C 1
ATOM 679 O O . PRO A 1 95 ? 21.236 -15.397 -25.283 1.00 76.50 95 PRO A O 1
ATOM 682 N N . GLY A 1 96 ? 21.018 -13.248 -25.861 1.00 70.00 96 GLY A N 1
ATOM 683 C CA . GLY A 1 96 ? 22.320 -13.150 -26.523 1.00 70.00 96 GLY A CA 1
ATOM 684 C C . GLY A 1 96 ? 23.483 -13.343 -25.539 1.00 70.00 96 GLY A C 1
ATOM 685 O O . GLY A 1 96 ? 23.324 -13.046 -24.355 1.00 70.00 96 GLY A O 1
ATOM 686 N N . PRO A 1 97 ? 24.657 -13.805 -26.012 1.00 63.59 97 PRO A N 1
ATOM 687 C CA . PRO A 1 97 ? 25.821 -14.059 -25.158 1.00 63.59 97 PRO A CA 1
ATOM 688 C C . PRO A 1 97 ? 26.394 -12.777 -24.530 1.00 63.59 97 PRO A C 1
ATOM 690 O O . PRO A 1 97 ? 26.974 -12.826 -23.448 1.00 63.59 97 PRO A O 1
ATOM 693 N N . ALA A 1 98 ? 26.202 -11.619 -25.172 1.00 67.94 98 ALA A N 1
ATOM 694 C CA . ALA A 1 98 ? 26.512 -10.312 -24.604 1.00 67.94 98 ALA A CA 1
ATOM 695 C C . ALA A 1 98 ? 25.270 -9.702 -23.930 1.00 67.94 98 ALA A C 1
ATOM 697 O O . ALA A 1 98 ? 24.159 -9.786 -24.463 1.00 67.94 98 ALA A O 1
ATOM 698 N N . ARG A 1 99 ? 25.457 -9.052 -22.768 1.00 63.44 99 ARG A N 1
ATOM 699 C CA . ARG A 1 99 ? 24.381 -8.387 -22.005 1.00 63.44 99 ARG A CA 1
ATOM 700 C C . ARG A 1 99 ? 23.756 -7.251 -22.825 1.00 63.44 99 ARG A C 1
ATOM 702 O O . ARG A 1 99 ? 24.204 -6.112 -22.773 1.00 63.44 99 ARG A O 1
ATOM 709 N N . CYS A 1 100 ? 22.699 -7.555 -23.573 1.00 72.38 100 CYS A N 1
ATOM 710 C CA . CYS A 1 100 ? 21.869 -6.553 -24.231 1.00 72.38 100 CYS A CA 1
ATOM 711 C C . CYS A 1 100 ? 20.844 -6.021 -23.225 1.00 72.38 100 CYS A C 1
ATOM 713 O O . CYS A 1 100 ? 19.957 -6.760 -22.803 1.00 72.38 100 CYS A O 1
ATOM 715 N N . SER A 1 101 ? 20.941 -4.743 -22.859 1.00 68.50 101 SER A N 1
ATOM 716 C CA . SER A 1 101 ? 20.012 -4.071 -21.935 1.00 68.50 101 SER A CA 1
ATOM 717 C C . SER A 1 101 ? 18.665 -3.700 -22.569 1.00 68.50 101 SER A C 1
ATOM 719 O O . SER A 1 101 ? 17.826 -3.073 -21.925 1.00 68.50 101 SER A O 1
ATOM 721 N N . ARG A 1 102 ? 18.431 -4.070 -23.835 1.00 69.31 102 ARG A N 1
ATOM 722 C CA . ARG A 1 102 ? 17.188 -3.749 -24.538 1.00 69.31 102 ARG A CA 1
ATOM 723 C C . ARG A 1 102 ? 16.025 -4.563 -23.968 1.00 69.31 102 ARG A C 1
ATOM 725 O O . ARG A 1 102 ? 16.015 -5.791 -24.052 1.00 69.31 102 ARG A O 1
ATOM 732 N N . LEU A 1 103 ? 15.025 -3.848 -23.461 1.00 66.00 103 LEU A N 1
ATOM 733 C CA . LEU A 1 103 ? 13.763 -4.389 -22.968 1.00 66.00 103 LEU A CA 1
ATOM 734 C C . LEU A 1 103 ? 12.617 -3.929 -23.868 1.00 66.00 103 LEU A C 1
ATOM 736 O O . LEU A 1 103 ? 12.491 -2.742 -24.160 1.00 66.00 103 LEU A O 1
ATOM 740 N N . GLU A 1 104 ? 11.757 -4.862 -24.272 1.00 68.50 104 GLU A N 1
ATOM 741 C CA . GLU A 1 104 ? 10.536 -4.552 -25.025 1.00 68.50 104 GLU A CA 1
ATOM 742 C C . GLU A 1 104 ? 9.285 -4.989 -24.251 1.00 68.50 104 GLU A C 1
ATOM 744 O O . GLU A 1 104 ? 9.278 -6.009 -23.550 1.00 68.50 104 GLU A O 1
ATOM 749 N N . ARG A 1 105 ? 8.210 -4.190 -24.341 1.00 63.97 105 ARG A N 1
ATOM 750 C CA . ARG A 1 105 ? 6.954 -4.434 -23.611 1.00 63.97 105 ARG A CA 1
ATOM 751 C C . ARG A 1 105 ? 6.263 -5.695 -24.132 1.00 63.97 105 ARG A C 1
ATOM 753 O O . ARG A 1 105 ? 5.980 -5.798 -25.318 1.00 63.97 105 ARG A O 1
ATOM 76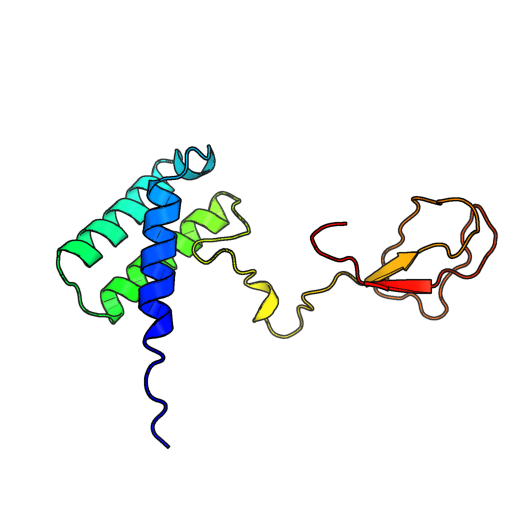0 N N . ALA A 1 106 ? 5.906 -6.622 -23.234 1.00 63.66 106 ALA A N 1
ATOM 761 C CA . ALA A 1 106 ? 5.387 -7.939 -23.620 1.00 63.66 106 ALA A CA 1
ATOM 762 C C . ALA A 1 106 ? 3.861 -8.097 -23.647 1.00 63.66 106 ALA A C 1
ATOM 764 O O . ALA A 1 106 ? 3.379 -9.222 -23.442 1.00 63.66 106 ALA A O 1
ATOM 765 N N . ARG A 1 107 ? 3.105 -7.007 -23.860 1.00 56.78 107 ARG A N 1
ATOM 766 C CA . ARG A 1 107 ? 1.634 -7.086 -23.910 1.00 56.78 107 ARG A CA 1
ATOM 767 C C . ARG A 1 107 ? 1.155 -7.977 -25.064 1.00 56.78 107 ARG A C 1
ATOM 769 O O . ARG A 1 107 ? 0.314 -8.826 -24.802 1.00 56.78 107 ARG A O 1
ATOM 776 N N . ASP A 1 108 ? 1.834 -7.945 -26.216 1.00 58.00 108 ASP A N 1
ATOM 777 C CA . ASP A 1 108 ? 1.351 -8.595 -27.451 1.00 58.00 108 ASP A CA 1
ATOM 778 C C . ASP A 1 108 ? 2.410 -9.461 -28.177 1.00 58.00 108 ASP A C 1
ATOM 780 O O . ASP A 1 108 ? 2.311 -9.719 -29.370 1.00 58.00 108 ASP A O 1
ATOM 784 N N . LEU A 1 109 ? 3.458 -9.927 -27.480 1.00 59.91 109 LEU A N 1
ATOM 785 C CA . LEU A 1 109 ? 4.621 -10.596 -28.105 1.00 59.91 109 LEU A CA 1
ATOM 786 C C . LEU A 1 109 ? 4.401 -12.085 -28.425 1.00 59.91 109 LEU A C 1
ATOM 788 O O . LEU A 1 109 ? 5.130 -12.950 -27.928 1.00 59.91 109 LEU A O 1
ATOM 792 N N . LEU A 1 110 ? 3.396 -12.388 -29.243 1.00 59.03 110 LEU A N 1
ATOM 793 C CA . LEU A 1 110 ? 3.237 -13.695 -29.875 1.00 59.03 110 LEU A CA 1
ATOM 794 C C . LEU A 1 110 ? 3.143 -13.527 -31.401 1.00 59.03 110 LEU A C 1
ATOM 796 O O . LEU A 1 110 ? 2.126 -13.032 -31.879 1.00 59.03 110 LEU A O 1
ATOM 800 N N . PRO A 1 111 ? 4.169 -13.958 -32.166 1.00 68.00 111 PRO A N 1
ATOM 801 C CA . PRO A 1 111 ? 5.449 -14.522 -31.715 1.00 68.00 111 PRO A CA 1
ATOM 802 C C . PRO A 1 111 ? 6.384 -13.461 -31.103 1.00 68.00 111 PRO A C 1
ATOM 804 O O . PRO A 1 111 ? 6.279 -12.273 -31.395 1.00 68.00 111 PRO A O 1
ATOM 807 N N . ALA A 1 112 ? 7.324 -13.889 -30.253 1.00 73.19 112 ALA A N 1
ATOM 808 C CA . ALA A 1 112 ? 8.323 -12.979 -29.694 1.00 73.19 112 ALA A CA 1
ATOM 809 C C . ALA A 1 112 ? 9.227 -12.410 -30.810 1.00 73.19 112 ALA A C 1
ATOM 811 O O . ALA A 1 112 ? 9.673 -13.183 -31.668 1.00 73.19 112 ALA A O 1
ATOM 812 N N . PRO A 1 113 ? 9.510 -11.094 -30.817 1.00 77.12 113 PRO A N 1
ATOM 813 C CA . PRO A 1 113 ? 10.297 -10.459 -31.863 1.00 77.12 113 PRO A CA 1
ATOM 814 C C . PRO A 1 113 ? 11.757 -10.910 -31.803 1.00 77.12 113 PRO A C 1
ATOM 816 O O . PRO A 1 113 ? 12.248 -11.419 -30.788 1.00 77.12 113 PRO A O 1
ATOM 819 N N . HIS A 1 114 ? 12.467 -10.707 -32.907 1.00 82.38 114 HIS A N 1
ATOM 820 C CA . HIS A 1 114 ? 13.916 -10.854 -32.930 1.00 82.38 114 HIS A CA 1
ATOM 821 C C . HIS A 1 114 ? 14.560 -9.598 -32.338 1.00 82.38 114 HIS A C 1
ATOM 823 O O . HIS A 1 114 ? 14.136 -8.477 -32.611 1.00 82.38 114 HIS A O 1
ATOM 829 N N . CYS A 1 115 ? 15.596 -9.782 -31.523 1.00 81.69 115 CYS A N 1
ATOM 830 C CA . CYS A 1 115 ? 16.394 -8.675 -31.020 1.00 81.69 115 CYS A CA 1
ATOM 831 C C . CYS A 1 115 ? 17.125 -7.997 -32.185 1.00 81.69 115 CYS A C 1
ATOM 833 O O . CYS A 1 115 ? 17.892 -8.657 -32.877 1.00 81.69 115 CYS A O 1
ATOM 835 N N . ALA A 1 116 ? 16.978 -6.682 -32.346 1.00 78.94 116 ALA A N 1
ATOM 836 C CA . ALA A 1 116 ? 17.660 -5.930 -33.404 1.00 78.94 116 ALA A CA 1
ATOM 837 C C . ALA A 1 116 ? 19.204 -5.944 -33.309 1.00 78.94 116 ALA A C 1
ATOM 839 O O . ALA A 1 116 ? 19.872 -5.660 -34.294 1.00 78.94 116 ALA A O 1
ATOM 840 N N . VAL A 1 117 ? 19.775 -6.272 -32.140 1.00 79.31 117 VAL A N 1
ATOM 841 C CA . VAL A 1 117 ? 21.235 -6.314 -31.918 1.00 79.31 117 VAL A CA 1
ATOM 842 C C . VAL A 1 117 ? 21.822 -7.681 -32.272 1.00 79.31 117 VAL A C 1
ATOM 844 O O . VAL A 1 117 ? 22.812 -7.766 -32.985 1.00 79.31 117 VAL A O 1
ATOM 847 N N . HIS A 1 118 ? 21.213 -8.759 -31.774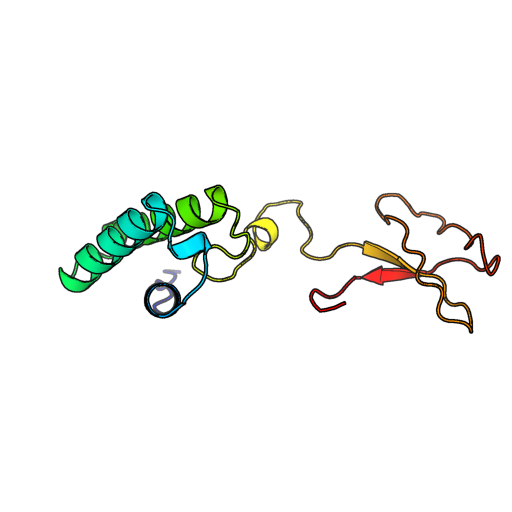 1.00 79.94 118 HIS A N 1
ATOM 848 C CA . HIS A 1 118 ? 21.745 -10.122 -31.914 1.00 79.94 118 HIS A CA 1
ATOM 849 C C . HIS A 1 118 ? 20.975 -10.977 -32.929 1.00 79.94 118 HIS A C 1
ATOM 851 O O . HIS A 1 118 ? 21.233 -12.173 -33.038 1.00 79.94 118 HIS A O 1
ATOM 857 N N . ASN A 1 119 ? 19.967 -10.404 -33.594 1.00 81.38 119 ASN A N 1
ATOM 858 C CA . ASN A 1 119 ? 19.029 -11.085 -34.492 1.00 81.38 119 ASN A CA 1
ATOM 859 C C . ASN A 1 119 ? 18.496 -12.425 -33.939 1.00 81.38 119 ASN A C 1
ATOM 861 O O . ASN A 1 119 ? 18.240 -13.379 -34.666 1.00 81.38 119 ASN A O 1
ATOM 865 N N . THR A 1 120 ? 18.362 -12.518 -32.615 1.00 81.88 120 THR A N 1
ATOM 866 C CA . THR A 1 120 ? 17.961 -13.743 -31.917 1.00 81.88 120 THR A CA 1
ATOM 867 C C . THR A 1 120 ? 16.566 -13.554 -31.350 1.00 81.88 120 THR A C 1
ATOM 869 O O . THR A 1 120 ? 16.244 -12.473 -30.848 1.00 81.88 120 THR A O 1
ATOM 872 N N . ARG A 1 121 ? 15.726 -14.593 -31.419 1.00 81.88 121 ARG A N 1
ATOM 873 C CA . ARG A 1 121 ? 14.366 -14.540 -30.877 1.00 81.88 121 ARG A CA 1
ATOM 874 C C . ARG A 1 121 ? 14.414 -14.229 -29.383 1.00 81.88 121 ARG A C 1
ATOM 876 O O . ARG A 1 121 ? 15.057 -14.938 -28.610 1.00 81.88 121 ARG A O 1
ATOM 883 N N . MET A 1 122 ? 13.753 -13.147 -28.986 1.00 83.62 122 MET A N 1
ATOM 884 C CA . MET A 1 122 ? 13.699 -12.741 -27.587 1.00 83.62 122 MET A CA 1
ATOM 885 C C . MET A 1 122 ? 12.843 -13.726 -26.785 1.00 83.62 122 MET A C 1
ATOM 887 O O . MET A 1 122 ? 11.916 -14.335 -27.320 1.00 83.62 122 MET A O 1
ATOM 891 N N . HIS A 1 123 ? 13.134 -13.881 -25.494 1.00 79.12 123 HIS A N 1
ATOM 892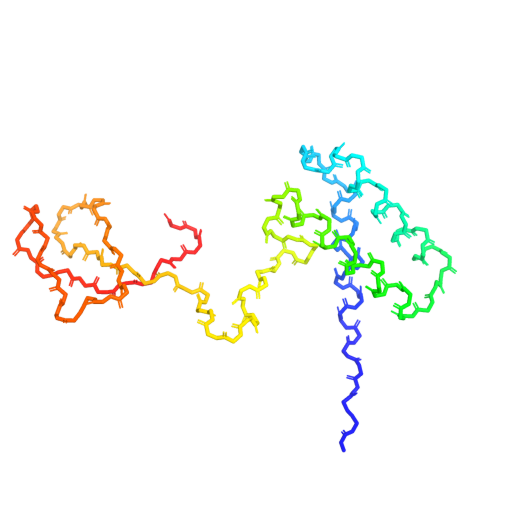 C CA . HIS A 1 123 ? 12.332 -14.718 -24.604 1.00 79.12 123 HIS A CA 1
ATOM 893 C C . HIS A 1 123 ? 11.540 -13.859 -23.624 1.00 79.12 123 HIS A C 1
ATOM 895 O O . HIS A 1 123 ? 11.985 -12.800 -23.176 1.00 79.12 123 HIS A O 1
ATOM 901 N N . LYS A 1 124 ? 10.330 -14.315 -23.300 1.00 79.00 124 LYS A N 1
ATOM 902 C CA . LYS A 1 124 ? 9.458 -13.633 -22.351 1.00 79.00 124 LYS A CA 1
ATOM 903 C C . LYS A 1 124 ? 9.946 -13.913 -20.937 1.00 79.00 124 LYS A C 1
ATOM 905 O O . LYS A 1 124 ? 10.020 -15.065 -20.519 1.00 79.00 124 LYS A O 1
ATOM 910 N N . ARG A 1 125 ? 10.225 -12.855 -20.190 1.00 76.62 125 ARG A N 1
ATOM 911 C CA . ARG A 1 125 ? 10.675 -12.909 -18.803 1.00 76.62 125 ARG A CA 1
ATOM 912 C C . ARG A 1 125 ? 9.784 -12.027 -17.935 1.00 76.62 125 ARG A C 1
ATOM 914 O O . ARG A 1 125 ? 9.147 -11.088 -18.411 1.00 76.62 125 ARG A O 1
ATOM 921 N N . ARG A 1 126 ? 9.692 -12.364 -16.652 1.00 73.94 126 ARG A N 1
ATOM 922 C CA . ARG A 1 126 ? 9.062 -11.511 -15.639 1.00 73.94 126 ARG A CA 1
ATOM 923 C C . ARG A 1 126 ? 10.151 -10.656 -15.002 1.00 73.94 126 ARG A C 1
ATOM 925 O O . ARG A 1 126 ? 11.139 -11.226 -14.542 1.00 73.94 126 ARG A O 1
ATOM 932 N N . LEU A 1 127 ? 9.970 -9.337 -14.995 1.00 68.25 127 LEU A N 1
ATOM 933 C CA . LEU A 1 127 ? 10.805 -8.458 -14.176 1.00 68.25 127 LEU A CA 1
ATOM 934 C C . LEU A 1 127 ? 10.492 -8.720 -12.704 1.00 68.25 127 LEU A C 1
ATOM 936 O O . LEU A 1 127 ? 9.317 -8.825 -12.327 1.00 68.25 127 LEU A O 1
ATOM 940 N N . ARG A 1 128 ? 11.542 -8.869 -11.898 1.00 62.41 128 ARG A N 1
ATOM 941 C CA . ARG A 1 128 ? 11.422 -8.856 -10.441 1.00 62.41 128 ARG A CA 1
ATOM 942 C C . ARG A 1 128 ? 11.471 -7.399 -9.958 1.00 62.41 128 ARG A C 1
ATOM 944 O O . ARG A 1 128 ? 12.024 -6.570 -10.667 1.00 62.41 128 ARG A O 1
ATOM 951 N N . PRO A 1 129 ? 10.885 -7.074 -8.794 1.00 52.03 129 PRO A N 1
ATOM 952 C CA . PRO A 1 129 ? 10.897 -5.710 -8.258 1.00 52.03 129 PRO A CA 1
ATOM 953 C C . PRO A 1 129 ? 12.303 -5.120 -8.055 1.00 52.03 129 PRO A C 1
ATOM 955 O O . PRO A 1 129 ? 12.447 -3.904 -8.078 1.00 52.03 129 PRO A O 1
ATOM 958 N N . ASP A 1 130 ? 13.309 -5.980 -7.883 1.00 54.50 130 ASP A N 1
ATOM 959 C CA . ASP A 1 130 ? 14.696 -5.612 -7.571 1.00 54.50 130 ASP A CA 1
ATOM 960 C C . ASP A 1 130 ? 15.627 -5.570 -8.809 1.00 54.50 130 ASP A C 1
ATOM 962 O O . ASP A 1 130 ? 16.848 -5.554 -8.651 1.00 54.50 130 ASP A O 1
ATOM 966 N N . GLU A 1 131 ? 15.076 -5.615 -10.033 1.00 53.66 131 GLU A N 1
ATOM 967 C CA . GLU A 1 131 ? 15.808 -5.607 -11.321 1.00 53.66 131 GLU A CA 1
ATOM 968 C C . GLU A 1 131 ? 15.483 -4.392 -12.193 1.00 53.66 131 GLU A C 1
ATOM 970 O O . GLU A 1 131 ? 16.433 -3.858 -12.810 1.00 53.66 131 GLU A O 1
#

Radius of gyration: 21.34 Å; chains: 1; bounding box: 45×40×57 Å

pLDDT: mean 75.93, std 14.8, range [34.16, 94.94]

Sequence (131 aa):
MTVQPDGSAPARRTAALCALLGSSDQVRRLPEIQAAAQRALTALLAGADATVLAACYDDLDHVLRRAGDARGLLNESRGATTPGVATHIKVAVCPGPARCSRLERARDLLPAPHCAVHNTRMHKRRLRPDE

Secondary structure (DSSP, 8-state):
------THHHHHHHHHHHHHHH---SGGGSHHHHHHHHHHHHHHHTT--HHHHHHHHHHHHHHHHHTT-TTTTTT--GGGTSTT--SS-EEEE---SS----EEE-SS-SSPPBPTTT--B-EEEEPPTT-

Organism: NCBI:txid1440053

Foldseek 3Di:
DDDDPPPVVLVLLVVLLVVLVVDPDPLCVPPLLVVLSVCLVVCVVVVHDPVSNVVSSVSNQVSSVVSPNCCGSNRDHPLVVDPPRDPWFKWWADPDPDHDPDIDGDPPPVPAAQDPPRSHRTDIDTDDPVD